Protein AF-A0AAP8GEW4-F1 (afdb_monomer_lite)

InterPro domains:
  IPR006367 Sirohaem synthase, N-terminal [TIGR01470] (3-98)
  IPR028161 Siroheme biosynthesis protein Met8-like [PTHR35330] (4-103)
  IPR028281 Siroheme synthase, central domain [PF14824] (64-90)
  IPR042518 Precorrin-2 dehydrogenase, C-terminal helical domain [G3DSA:1.10.8.610] (76-105)

Organism: NCBI:txid158836

Secondary structure (DSSP, 8-state):
--------S---GGGSTT-SEEEE--S-HHHHHHHHHT--TT-EEEESS-GGGSS----EEEEETTEEEEE--TTS-HHHHHHHHHHHHHHS-TTHHHHHHHHT-

pLDDT: mean 92.5, std 6.49, range [52.66, 97.88]

Structure (mmCIF, N/CA/C/O backbone):
data_AF-A0AAP8GEW4-F1
#
_entry.id   AF-A0AAP8GEW4-F1
#
loop_
_atom_site.group_PDB
_atom_site.id
_atom_site.type_symbol
_atom_site.label_atom_id
_atom_site.label_alt_id
_atom_site.label_comp_id
_atom_site.label_asym_id
_atom_site.label_entity_id
_atom_site.label_seq_id
_atom_site.pdbx_PDB_ins_code
_atom_site.Cartn_x
_atom_site.Cartn_y
_atom_site.Cartn_z
_atom_site.occupancy
_atom_site.B_iso_or_equiv
_atom_site.auth_seq_id
_atom_site.auth_comp_id
_atom_site.auth_asym_id
_atom_site.auth_atom_id
_atom_site.pdbx_PDB_model_num
ATOM 1 N N . ARG A 1 1 ? -11.406 -13.633 -11.421 1.00 52.66 1 ARG A N 1
ATOM 2 C CA . ARG A 1 1 ? -12.414 -12.542 -11.424 1.00 52.66 1 ARG A CA 1
ATOM 3 C C . ARG A 1 1 ? -12.343 -11.869 -10.065 1.00 52.66 1 ARG A C 1
ATOM 5 O O . ARG A 1 1 ? -12.505 -12.578 -9.083 1.00 52.66 1 ARG A O 1
ATOM 12 N N . GLN A 1 2 ? -12.051 -10.572 -9.996 1.00 75.19 2 GLN A N 1
ATOM 13 C CA . GLN A 1 2 ? -12.218 -9.821 -8.749 1.00 75.19 2 GLN A CA 1
ATOM 14 C C . GLN A 1 2 ? -13.706 -9.529 -8.561 1.00 75.19 2 GLN A C 1
ATOM 16 O O . GLN A 1 2 ? -14.361 -9.054 -9.486 1.00 75.19 2 GLN A O 1
ATOM 21 N N . VAL A 1 3 ? -14.235 -9.878 -7.393 1.00 87.38 3 VAL A N 1
ATOM 22 C CA . VAL A 1 3 ? -15.593 -9.526 -6.977 1.00 87.38 3 VAL A CA 1
ATOM 23 C C . VAL A 1 3 ? -15.463 -8.295 -6.094 1.00 87.38 3 VAL A C 1
ATOM 25 O O . VAL A 1 3 ? -14.741 -8.331 -5.103 1.00 87.38 3 VAL A O 1
ATOM 28 N N . VAL A 1 4 ? -16.128 -7.208 -6.475 1.00 93.88 4 VAL A N 1
ATOM 29 C CA . VAL A 1 4 ? -16.221 -5.992 -5.663 1.00 93.88 4 VAL A CA 1
ATOM 30 C C . VAL A 1 4 ? -17.647 -5.910 -5.140 1.00 93.88 4 VAL A C 1
ATOM 32 O O . VAL A 1 4 ? -18.592 -5.922 -5.927 1.00 93.88 4 VAL A O 1
ATOM 35 N N . ILE A 1 5 ? -17.797 -5.851 -3.818 1.00 94.50 5 ILE A N 1
ATOM 36 C CA . ILE A 1 5 ? -19.081 -5.617 -3.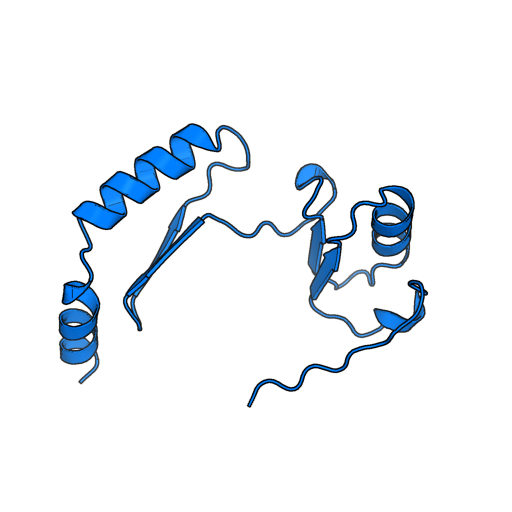155 1.00 94.50 5 ILE A CA 1
ATOM 37 C C . ILE A 1 5 ? -19.062 -4.173 -2.671 1.00 94.50 5 ILE A C 1
ATOM 39 O O . ILE A 1 5 ? -18.314 -3.831 -1.759 1.00 94.50 5 ILE A O 1
ATOM 43 N N . TRP A 1 6 ? -19.864 -3.325 -3.304 1.00 95.62 6 TRP A N 1
ATOM 44 C CA . TRP A 1 6 ? -20.025 -1.937 -2.895 1.00 95.62 6 TRP A CA 1
ATOM 45 C C . TRP A 1 6 ? -21.220 -1.798 -1.949 1.00 95.62 6 TRP A C 1
ATOM 47 O O . TRP A 1 6 ? -22.263 -2.414 -2.174 1.00 95.62 6 TRP A O 1
ATOM 57 N N . LYS A 1 7 ? -21.064 -0.989 -0.897 1.00 96.31 7 LYS A N 1
ATOM 58 C CA . LYS A 1 7 ? -22.134 -0.627 0.035 1.00 96.31 7 LYS A CA 1
ATOM 59 C C . LYS A 1 7 ? -22.262 0.898 0.065 1.00 96.31 7 LYS A C 1
ATOM 61 O O . LYS A 1 7 ? -21.328 1.579 0.473 1.00 96.31 7 LYS A O 1
ATOM 66 N N . GLU A 1 8 ? -23.407 1.425 -0.360 1.00 97.50 8 GLU A N 1
ATOM 67 C CA . GLU A 1 8 ? -23.717 2.859 -0.293 1.00 97.50 8 GLU A CA 1
ATOM 68 C C . GLU A 1 8 ? -24.240 3.224 1.100 1.00 97.50 8 GLU A C 1
ATOM 70 O O . GLU A 1 8 ? -25.444 3.250 1.351 1.00 97.50 8 GLU A O 1
ATOM 75 N N . LYS A 1 9 ? -23.324 3.411 2.045 1.00 97.44 9 LYS A N 1
ATOM 76 C CA . LYS A 1 9 ? -23.640 3.716 3.443 1.00 97.44 9 LYS A CA 1
ATOM 77 C C . LYS A 1 9 ? -22.451 4.372 4.129 1.00 97.44 9 LYS A C 1
ATOM 79 O O . LYS A 1 9 ? -21.329 4.326 3.627 1.00 97.44 9 LYS A O 1
ATOM 84 N N . GLU A 1 10 ? -22.705 4.929 5.305 1.00 97.50 10 GLU A N 1
ATOM 85 C CA . GLU A 1 10 ? -21.647 5.296 6.241 1.00 97.50 10 GLU A CA 1
ATOM 86 C C . GLU A 1 10 ? -20.988 4.049 6.844 1.00 97.50 10 GLU A C 1
ATOM 88 O O . GLU A 1 10 ? -21.587 2.972 6.894 1.00 97.50 10 GLU A O 1
ATOM 93 N N . PHE A 1 11 ? -19.745 4.208 7.299 1.00 97.88 11 PHE A N 1
ATOM 94 C CA . PHE A 1 11 ? -18.992 3.148 7.959 1.00 97.88 11 PHE A CA 1
ATOM 95 C C . PHE A 1 11 ? -19.646 2.740 9.282 1.00 97.88 11 PHE A C 1
ATOM 97 O O . PHE A 1 11 ? -19.957 3.589 10.119 1.00 97.88 11 PHE A O 1
ATOM 104 N N . GLU A 1 12 ? -19.750 1.435 9.515 1.00 97.50 12 GLU A N 1
ATOM 105 C CA . GLU A 1 12 ? -20.002 0.872 10.841 1.00 97.50 12 GLU A CA 1
ATOM 106 C C . GLU A 1 12 ? -18.968 -0.221 11.171 1.00 97.50 12 GLU A C 1
ATOM 108 O O . GLU A 1 12 ? -18.484 -0.905 10.268 1.00 97.50 12 GLU A O 1
ATOM 113 N N . PRO A 1 13 ? -18.659 -0.462 12.459 1.00 97.00 13 PRO A N 1
ATOM 114 C CA . PRO A 1 13 ? -17.668 -1.464 12.864 1.00 97.00 13 PRO A CA 1
ATOM 115 C C . PRO A 1 13 ? -17.908 -2.876 12.305 1.00 97.00 13 PRO A C 1
ATOM 117 O O . PRO A 1 13 ? -16.953 -3.589 12.001 1.00 97.00 13 PRO A O 1
ATOM 120 N N . SER A 1 14 ? -19.171 -3.277 12.114 1.00 96.75 14 SER A N 1
ATOM 121 C CA . SER A 1 14 ? -19.538 -4.570 11.519 1.00 96.75 14 SER A CA 1
ATOM 122 C C . SER A 1 14 ? -19.055 -4.751 10.078 1.00 96.75 14 SER A C 1
ATOM 124 O O . SER A 1 14 ? -18.975 -5.886 9.614 1.00 96.75 14 SER A O 1
ATOM 126 N N . ASP A 1 15 ? -18.702 -3.677 9.365 1.00 96.56 15 ASP A N 1
ATOM 127 C CA . ASP A 1 15 ? -18.212 -3.765 7.988 1.00 96.56 15 ASP A CA 1
ATOM 128 C C . ASP A 1 15 ? -16.808 -4.384 7.879 1.00 96.56 15 ASP A C 1
ATOM 130 O O . ASP A 1 15 ? -16.444 -4.832 6.790 1.00 96.56 15 ASP A O 1
ATOM 134 N N . ILE A 1 16 ? -16.031 -4.434 8.971 1.00 96.56 16 ILE A N 1
ATOM 135 C CA . ILE A 1 16 ? -14.616 -4.853 8.954 1.00 96.56 16 ILE A CA 1
ATOM 136 C C . ILE A 1 16 ? -14.270 -5.995 9.922 1.00 96.56 16 ILE A C 1
ATOM 138 O O . ILE A 1 16 ? -13.095 -6.310 10.074 1.00 96.56 16 ILE A O 1
ATOM 142 N N . VAL A 1 17 ? -15.260 -6.633 10.554 1.00 95.56 17 VAL A N 1
ATOM 143 C CA . VAL A 1 17 ? -15.044 -7.656 11.606 1.00 95.56 17 VAL A CA 1
ATOM 144 C C . VAL A 1 17 ? -14.133 -8.802 11.152 1.00 95.56 17 VAL A C 1
ATOM 146 O O . VAL A 1 17 ? -13.252 -9.212 11.904 1.00 95.56 17 VAL A O 1
ATOM 149 N N . ASP A 1 18 ? -14.305 -9.269 9.915 1.00 94.62 18 ASP A N 1
ATOM 150 C CA . ASP A 1 18 ? -13.530 -10.376 9.333 1.00 94.62 18 ASP A CA 1
ATOM 151 C C . ASP A 1 18 ? -12.466 -9.890 8.327 1.00 94.62 18 ASP A C 1
ATOM 153 O O . ASP A 1 18 ? -11.981 -10.652 7.484 1.00 94.62 18 ASP A O 1
ATOM 157 N N . ALA A 1 19 ? -12.138 -8.594 8.340 1.00 96.06 19 ALA A N 1
ATOM 158 C CA . ALA A 1 19 ? -11.224 -8.013 7.367 1.00 96.06 19 ALA A CA 1
ATOM 159 C C . ALA A 1 19 ? -9.763 -8.340 7.702 1.00 96.06 19 ALA A C 1
ATOM 161 O O . ALA A 1 19 ? -9.240 -7.960 8.743 1.00 96.06 19 ALA A O 1
ATOM 162 N N . TYR A 1 20 ? -9.064 -8.964 6.752 1.00 96.62 20 TYR A N 1
ATOM 163 C CA . TYR A 1 20 ? -7.615 -9.167 6.845 1.00 96.62 20 TYR A CA 1
ATOM 164 C C . TYR A 1 20 ? -6.814 -7.872 6.612 1.00 96.62 20 TYR A C 1
ATOM 166 O O . TYR A 1 20 ? -5.773 -7.658 7.229 1.00 96.62 20 TYR A O 1
ATOM 174 N N . LEU A 1 21 ? -7.293 -7.010 5.710 1.00 96.94 21 LEU A N 1
ATOM 175 C CA . LEU A 1 21 ? -6.691 -5.722 5.370 1.00 96.94 21 LEU A CA 1
ATOM 176 C C . LEU A 1 21 ? -7.793 -4.673 5.247 1.00 96.94 21 LEU A C 1
ATOM 178 O O . LEU A 1 21 ? -8.739 -4.847 4.480 1.00 96.94 21 LEU A O 1
ATOM 182 N N . VAL A 1 22 ? -7.626 -3.567 5.961 1.00 97.50 22 VAL A N 1
ATOM 183 C CA . VAL A 1 22 ? -8.513 -2.408 5.935 1.00 97.50 22 VAL A CA 1
ATOM 184 C C . VAL A 1 22 ? -7.742 -1.208 5.390 1.00 97.50 22 VAL A C 1
ATOM 186 O O . VAL A 1 22 ? -6.646 -0.892 5.854 1.00 97.50 22 VAL A O 1
ATOM 189 N N . ILE A 1 23 ? -8.318 -0.533 4.393 1.00 97.25 23 ILE A N 1
A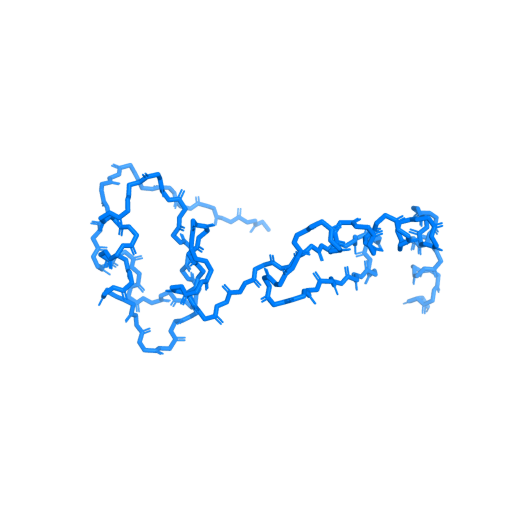TOM 190 C CA . ILE A 1 23 ? -7.756 0.681 3.793 1.00 97.25 23 ILE A CA 1
ATOM 191 C C . ILE A 1 23 ? -8.726 1.833 4.059 1.00 97.25 23 ILE A C 1
ATOM 193 O O . ILE A 1 23 ? -9.817 1.877 3.493 1.00 97.25 23 ILE A O 1
ATOM 197 N N . ALA A 1 24 ? -8.325 2.770 4.914 1.00 96.94 24 ALA A N 1
ATOM 198 C CA . ALA A 1 24 ? -9.059 4.001 5.175 1.00 96.94 24 ALA A CA 1
ATOM 199 C C . ALA A 1 24 ? -8.601 5.088 4.191 1.00 96.94 24 ALA A C 1
ATOM 201 O O . ALA A 1 24 ? -7.485 5.602 4.286 1.00 96.94 24 ALA A O 1
ATOM 202 N N . ALA A 1 25 ? -9.464 5.409 3.224 1.00 95.75 25 ALA A N 1
ATOM 203 C CA . ALA A 1 25 ? -9.173 6.332 2.124 1.00 95.75 25 ALA A CA 1
ATOM 204 C C . ALA A 1 25 ? -10.246 7.424 1.953 1.00 95.75 25 ALA A C 1
ATOM 206 O O . ALA A 1 25 ? -10.497 7.877 0.838 1.00 95.75 25 ALA A O 1
ATOM 207 N N . THR A 1 26 ? -10.918 7.830 3.037 1.00 95.31 26 THR A N 1
ATOM 208 C CA . THR A 1 26 ? -11.859 8.962 3.007 1.00 95.31 26 THR A CA 1
ATOM 209 C C . THR A 1 26 ? -11.163 10.283 3.339 1.00 95.31 26 THR A C 1
ATOM 211 O O . THR A 1 26 ? -10.161 10.320 4.058 1.00 95.31 26 THR A O 1
ATOM 214 N N . ASN A 1 27 ? -11.725 11.376 2.818 1.00 94.75 27 ASN A N 1
ATOM 215 C CA . ASN A 1 27 ? -11.325 12.749 3.123 1.00 94.75 27 ASN A CA 1
ATOM 216 C C . ASN A 1 27 ? -11.817 13.228 4.501 1.00 94.75 27 ASN A C 1
ATOM 218 O O . ASN A 1 27 ? -11.515 14.354 4.887 1.00 94.75 27 ASN A O 1
ATOM 222 N N . GLU A 1 28 ? -12.579 12.412 5.236 1.00 95.69 28 GLU A N 1
ATOM 223 C CA . GLU A 1 28 ? -13.106 12.736 6.563 1.00 95.69 28 GLU A CA 1
ATOM 224 C C . GLU A 1 28 ? -12.263 12.081 7.672 1.00 95.69 28 GLU A C 1
ATOM 226 O O . GLU A 1 28 ? -12.416 10.884 7.939 1.00 95.69 28 GLU A O 1
ATOM 231 N N . PRO A 1 29 ? -11.408 12.838 8.394 1.00 93.25 29 PRO A N 1
ATOM 232 C CA . PRO A 1 29 ? -10.496 12.258 9.385 1.00 93.25 29 PRO A CA 1
ATOM 233 C C . PRO A 1 29 ? -11.209 11.515 10.519 1.00 93.25 29 PRO A C 1
ATOM 235 O O . PRO A 1 29 ? -10.689 10.533 11.039 1.00 93.25 29 PRO A O 1
ATOM 238 N N . ARG A 1 30 ? -12.422 11.955 10.880 1.00 95.00 30 ARG A N 1
ATOM 239 C CA . ARG A 1 30 ? -13.238 11.313 11.921 1.00 95.00 30 ARG A CA 1
ATOM 240 C C . ARG A 1 30 ? -13.648 9.892 11.540 1.00 95.00 30 ARG A C 1
ATOM 242 O O . ARG A 1 30 ? -13.670 9.026 12.406 1.00 95.00 30 ARG A O 1
ATOM 249 N N . VAL A 1 31 ? -13.933 9.648 10.260 1.00 96.44 31 VAL A N 1
ATOM 250 C CA . VAL A 1 31 ? -14.280 8.311 9.766 1.00 96.44 31 VAL A CA 1
ATOM 251 C C . VAL A 1 31 ? -13.041 7.418 9.766 1.00 96.44 31 VAL A C 1
ATOM 253 O O . VAL A 1 31 ? -13.110 6.297 10.254 1.00 96.44 31 VAL A O 1
ATOM 256 N N . ASN A 1 32 ? -11.889 7.924 9.312 1.00 96.00 32 ASN A N 1
ATOM 257 C CA . ASN A 1 32 ? -10.629 7.168 9.349 1.00 96.00 32 ASN A CA 1
ATOM 258 C C . ASN A 1 32 ? -10.245 6.754 10.784 1.00 96.00 32 ASN A C 1
ATOM 260 O O . ASN A 1 32 ? -9.779 5.636 11.000 1.00 96.00 32 ASN A O 1
ATOM 264 N N . GLU A 1 33 ? -10.476 7.627 11.767 1.00 94.69 33 GLU A N 1
ATOM 265 C CA . GLU A 1 33 ? -10.249 7.324 13.183 1.00 94.69 33 GLU A CA 1
ATOM 266 C C . GLU A 1 33 ? -11.247 6.285 13.720 1.00 94.69 33 GLU A C 1
ATOM 268 O O . GLU A 1 33 ? -10.846 5.344 14.401 1.00 94.69 33 GLU A O 1
ATOM 273 N N . ALA A 1 34 ? -12.532 6.390 13.364 1.00 96.44 34 ALA A N 1
ATOM 274 C CA . ALA A 1 34 ? -13.535 5.386 13.727 1.00 96.44 34 ALA A CA 1
ATOM 275 C C . ALA A 1 34 ? -13.202 4.000 13.148 1.00 96.44 34 ALA A C 1
ATOM 277 O O . ALA A 1 34 ? -13.337 2.993 13.842 1.00 96.44 34 ALA A O 1
ATOM 278 N N . VAL A 1 35 ? -12.709 3.946 11.905 1.00 97.19 35 VAL A N 1
ATOM 279 C CA . VAL A 1 35 ? -12.213 2.710 11.282 1.00 97.19 35 VAL A CA 1
ATOM 280 C C . VAL A 1 35 ? -11.064 2.129 12.098 1.00 97.19 35 VAL A C 1
ATOM 282 O O . VAL A 1 35 ? -11.099 0.946 12.425 1.00 97.19 35 VAL A O 1
ATOM 285 N N . LYS A 1 36 ? -10.084 2.956 12.482 1.00 95.62 36 LYS A N 1
ATOM 286 C CA . LYS A 1 36 ? -8.942 2.519 13.293 1.00 95.62 36 LYS A CA 1
ATOM 287 C C . LYS A 1 36 ? -9.379 1.938 14.641 1.00 95.62 36 LYS A C 1
ATOM 289 O O . LYS A 1 36 ? -8.862 0.909 15.060 1.00 95.62 36 LYS A O 1
ATOM 294 N N . GLN A 1 37 ? -10.331 2.581 15.312 1.00 95.88 37 GLN A N 1
ATOM 295 C CA . GLN A 1 37 ? -10.844 2.133 16.612 1.00 95.88 37 GLN A CA 1
ATOM 296 C C . GLN A 1 37 ? -11.616 0.811 16.532 1.00 95.88 37 GLN A C 1
ATOM 298 O O . GLN A 1 37 ? -11.653 0.066 17.506 1.00 95.88 37 GLN A O 1
ATOM 303 N N . ALA A 1 38 ? -12.222 0.522 15.382 1.00 97.25 38 ALA A N 1
ATOM 304 C CA . ALA A 1 38 ? -12.981 -0.696 15.131 1.00 97.25 38 ALA A CA 1
ATOM 305 C C . ALA A 1 38 ? -12.136 -1.847 14.553 1.00 97.25 38 ALA A C 1
ATOM 307 O O . ALA A 1 38 ? -12.689 -2.909 14.263 1.00 97.25 38 ALA A O 1
ATOM 308 N N . LEU A 1 39 ? -10.827 -1.651 14.352 1.00 97.00 39 LEU A N 1
ATOM 309 C CA . LEU A 1 39 ? -9.962 -2.664 13.752 1.00 97.00 39 LEU A CA 1
ATOM 310 C C . LEU A 1 39 ? -9.942 -3.955 14.581 1.00 97.00 39 LEU A C 1
ATOM 312 O O . LEU A 1 39 ? -9.675 -3.910 15.785 1.00 97.00 39 LEU A O 1
ATOM 316 N N . PRO A 1 40 ? -10.121 -5.120 13.939 1.00 95.00 40 PRO A N 1
ATOM 317 C CA . PRO A 1 40 ? -9.756 -6.390 14.547 1.00 95.00 40 PRO A CA 1
ATOM 318 C C . PRO A 1 40 ? -8.257 -6.421 14.884 1.00 95.00 40 PRO A C 1
ATOM 320 O O . PRO A 1 40 ? -7.441 -5.936 14.104 1.00 95.00 40 PRO A O 1
ATOM 323 N N . GLU A 1 41 ? -7.865 -7.062 15.993 1.00 91.94 41 GLU A N 1
ATOM 324 C CA . GLU A 1 41 ? -6.447 -7.149 16.410 1.00 91.94 41 GLU A CA 1
ATOM 325 C C . GLU A 1 41 ? -5.518 -7.748 15.340 1.00 91.94 41 GLU A C 1
ATOM 327 O O . GLU A 1 41 ? -4.333 -7.432 15.288 1.00 91.94 41 GLU A O 1
ATOM 332 N N . HIS A 1 42 ? -6.050 -8.625 14.487 1.00 91.44 42 HIS A N 1
ATOM 333 C CA . HIS A 1 42 ? -5.297 -9.314 13.442 1.00 91.44 42 HIS A CA 1
ATOM 334 C C . HIS A 1 42 ? -5.268 -8.557 12.106 1.00 91.44 42 HIS A C 1
ATOM 336 O O . HIS A 1 42 ? -4.585 -8.995 11.177 1.00 91.44 42 HIS A O 1
ATOM 342 N N . ALA A 1 43 ? -6.032 -7.471 11.978 1.00 96.38 43 ALA A N 1
ATOM 343 C CA . ALA A 1 43 ? -6.185 -6.767 10.719 1.00 96.38 43 ALA A CA 1
ATOM 344 C C . ALA A 1 43 ? -4.967 -5.885 10.423 1.00 96.38 43 ALA A C 1
ATOM 346 O O . ALA A 1 43 ? -4.458 -5.138 11.264 1.00 96.38 43 ALA A O 1
ATOM 347 N N . LEU A 1 44 ? -4.526 -5.933 9.172 1.00 97.38 44 LEU A N 1
ATOM 348 C CA . LEU A 1 44 ? -3.627 -4.939 8.617 1.00 97.38 44 LEU A CA 1
ATOM 349 C C . LEU A 1 44 ? -4.410 -3.657 8.330 1.00 97.38 44 LEU A C 1
ATOM 351 O O . LEU A 1 44 ? -5.541 -3.700 7.847 1.00 97.38 44 LEU A O 1
ATOM 355 N N . PHE A 1 45 ? -3.795 -2.511 8.586 1.00 97.06 45 PHE A N 1
ATOM 356 C CA . PHE A 1 45 ? -4.413 -1.208 8.429 1.00 97.06 45 PHE A CA 1
ATOM 357 C C . PHE A 1 45 ? -3.509 -0.247 7.673 1.00 97.06 45 PHE A C 1
ATOM 359 O O . PHE A 1 45 ? -2.395 0.069 8.103 1.00 97.06 45 PHE A O 1
ATOM 366 N N . ASN A 1 46 ? -4.033 0.261 6.563 1.00 96.69 46 ASN A N 1
ATOM 367 C CA . ASN A 1 46 ? -3.458 1.374 5.832 1.00 96.69 46 ASN A CA 1
ATOM 368 C C . ASN A 1 46 ? -4.377 2.592 5.965 1.00 96.69 46 ASN A C 1
ATOM 370 O O . ASN A 1 46 ? -5.530 2.562 5.536 1.00 96.69 46 ASN A O 1
ATOM 374 N N . ASN A 1 47 ? -3.850 3.675 6.528 1.00 95.12 47 ASN A N 1
ATOM 375 C CA . ASN A 1 47 ? -4.488 4.982 6.473 1.00 95.12 47 ASN A CA 1
ATOM 376 C C . ASN A 1 47 ? -3.794 5.806 5.385 1.00 95.12 47 ASN A C 1
ATOM 378 O O . ASN A 1 47 ? -2.623 6.162 5.513 1.00 95.12 47 ASN A O 1
ATOM 382 N N . V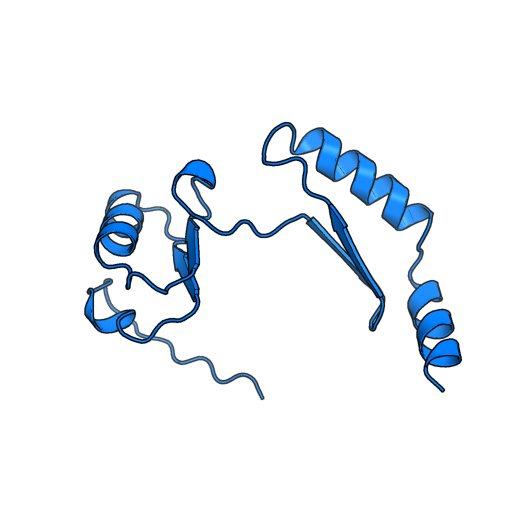AL A 1 48 ? -4.517 6.085 4.299 1.00 91.38 48 VAL A N 1
ATOM 383 C CA . VAL A 1 48 ? -3.960 6.742 3.106 1.00 91.38 48 VAL A CA 1
ATOM 384 C C . VAL A 1 48 ? -3.560 8.192 3.392 1.00 91.38 48 VAL A C 1
AT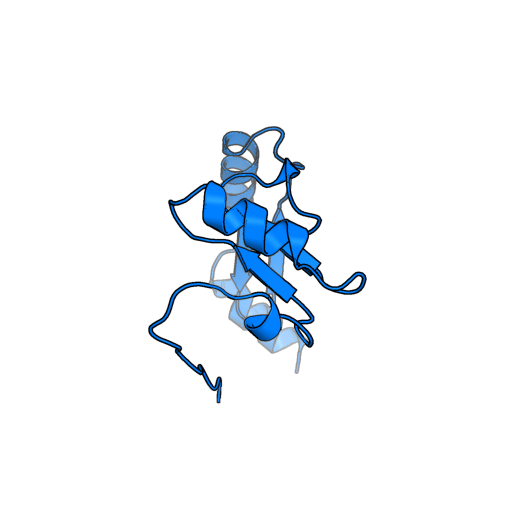OM 386 O O . VAL A 1 48 ? -2.595 8.688 2.814 1.00 91.38 48 VAL A O 1
ATOM 389 N N . GLY A 1 49 ? -4.289 8.873 4.282 1.00 86.31 49 GLY A N 1
ATOM 390 C CA . GLY A 1 49 ? -4.026 10.269 4.640 1.00 86.31 49 GLY A CA 1
ATOM 391 C C . GLY A 1 49 ? -2.922 10.447 5.683 1.00 86.31 49 GLY A C 1
ATOM 392 O O . GLY A 1 49 ? -2.326 11.519 5.755 1.00 86.31 49 GLY A O 1
ATOM 393 N N . ASP A 1 50 ? -2.645 9.413 6.479 1.00 87.81 50 ASP A N 1
ATOM 394 C CA . ASP A 1 50 ? -1.639 9.435 7.540 1.00 87.81 50 ASP A CA 1
ATOM 395 C C . ASP A 1 50 ? -1.048 8.038 7.762 1.00 87.81 50 ASP A C 1
ATOM 397 O O . ASP A 1 50 ? -1.571 7.227 8.528 1.00 87.81 50 ASP A O 1
ATOM 401 N N . ALA A 1 51 ? 0.079 7.769 7.103 1.00 86.00 51 ALA A N 1
ATOM 402 C CA . ALA A 1 51 ? 0.766 6.484 7.190 1.00 86.00 51 ALA A CA 1
ATOM 403 C C . ALA A 1 51 ? 1.234 6.137 8.616 1.00 86.00 51 ALA A C 1
ATOM 405 O O . ALA A 1 51 ? 1.322 4.956 8.945 1.00 86.00 51 ALA A O 1
ATOM 406 N N . SER A 1 52 ? 1.492 7.134 9.474 1.00 86.88 52 SER A N 1
ATOM 407 C CA . SER A 1 52 ? 1.902 6.901 10.868 1.00 86.88 52 SER A CA 1
ATOM 408 C C . SER A 1 52 ? 0.771 6.337 11.731 1.00 86.88 52 SER A C 1
ATOM 410 O O . SER A 1 52 ? 1.007 5.756 12.789 1.00 86.88 52 SER A O 1
ATOM 412 N N . ASN A 1 53 ? -0.466 6.477 11.253 1.00 89.00 53 ASN A N 1
ATOM 413 C CA . ASN A 1 53 ? -1.670 6.019 11.923 1.00 89.00 53 ASN A CA 1
ATOM 414 C C . ASN A 1 53 ? -2.076 4.584 11.514 1.00 89.00 53 ASN A C 1
ATOM 416 O O . ASN A 1 53 ? -3.119 4.098 11.954 1.00 89.00 53 ASN A O 1
ATOM 420 N N . GLY A 1 54 ? -1.268 3.907 10.686 1.00 90.75 54 GLY A N 1
ATOM 421 C CA . GLY A 1 54 ? -1.448 2.521 10.241 1.00 90.75 54 GLY A CA 1
ATOM 422 C C . GLY A 1 54 ? -0.237 1.627 10.527 1.00 90.75 54 GLY A C 1
ATOM 423 O O . GLY A 1 54 ? 0.779 2.076 11.046 1.00 90.75 54 GLY A O 1
ATOM 424 N N . ASN A 1 55 ? -0.351 0.340 10.189 1.00 91.44 55 ASN A N 1
ATOM 425 C CA . ASN A 1 55 ? 0.738 -0.646 10.292 1.00 91.44 55 ASN A CA 1
ATOM 426 C C . ASN A 1 55 ? 1.152 -1.225 8.924 1.00 91.44 55 ASN A C 1
ATOM 428 O O . ASN A 1 55 ? 2.076 -2.033 8.849 1.00 91.44 55 ASN A O 1
ATOM 432 N N . VAL A 1 56 ? 0.492 -0.798 7.843 1.00 93.00 56 VAL A N 1
ATOM 433 C CA . VAL A 1 56 ? 0.837 -1.132 6.459 1.00 93.00 56 VAL A CA 1
ATOM 434 C C . VAL A 1 56 ? 0.939 0.132 5.627 1.00 93.00 56 VAL A C 1
ATOM 436 O O . VAL A 1 56 ? 0.085 1.016 5.690 1.00 93.00 56 VAL A O 1
ATOM 439 N N . VAL A 1 57 ? 1.966 0.177 4.784 1.00 89.38 57 VAL A N 1
ATOM 440 C CA . VAL A 1 57 ? 2.192 1.232 3.795 1.00 89.38 57 VAL A CA 1
ATOM 441 C C . VAL A 1 57 ? 2.302 0.586 2.421 1.00 89.38 57 VAL A C 1
ATOM 443 O O . VAL A 1 57 ? 2.961 -0.441 2.271 1.00 89.38 57 VAL A O 1
ATOM 446 N N . PHE A 1 58 ? 1.681 1.195 1.411 1.00 88.62 58 PHE A N 1
ATOM 447 C CA . PHE A 1 58 ? 1.865 0.788 0.020 1.00 88.62 58 PHE A CA 1
ATOM 448 C C . PHE A 1 58 ? 3.025 1.581 -0.599 1.00 88.62 58 PHE A C 1
ATOM 450 O O . PHE A 1 58 ? 2.898 2.794 -0.785 1.00 88.62 58 PHE A O 1
ATOM 457 N N . PRO A 1 59 ? 4.176 0.940 -0.876 1.00 87.75 59 PRO A N 1
ATOM 458 C CA . PRO A 1 59 ? 5.332 1.620 -1.444 1.00 87.75 59 PRO A CA 1
ATOM 459 C C . PRO A 1 59 ? 5.123 1.948 -2.926 1.00 87.75 59 PRO A C 1
ATOM 461 O O . PRO A 1 59 ? 4.226 1.422 -3.586 1.00 87.75 59 PRO A O 1
ATOM 464 N N . SER A 1 60 ? 6.013 2.775 -3.477 1.00 88.62 60 SER A N 1
ATOM 465 C CA . SER A 1 60 ? 6.108 2.909 -4.934 1.00 88.62 60 SER A CA 1
ATOM 466 C C . SER A 1 60 ? 6.614 1.599 -5.532 1.00 88.62 60 SER A C 1
ATOM 468 O O . SER A 1 60 ? 7.550 1.007 -4.993 1.00 88.62 60 SER A O 1
ATOM 470 N N . ALA A 1 61 ? 6.010 1.151 -6.633 1.00 93.12 61 ALA A N 1
ATOM 471 C CA . ALA A 1 61 ? 6.366 -0.105 -7.281 1.00 93.12 61 ALA A CA 1
ATOM 472 C C . ALA A 1 61 ? 6.498 0.042 -8.801 1.00 93.12 61 ALA A C 1
ATOM 474 O O . ALA A 1 61 ? 5.720 0.742 -9.448 1.00 93.12 61 ALA A O 1
ATOM 475 N N . LEU A 1 62 ? 7.495 -0.642 -9.358 1.00 93.62 62 LEU A N 1
ATOM 476 C CA . LEU A 1 62 ? 7.723 -0.828 -10.784 1.00 93.62 62 LEU A CA 1
ATOM 477 C C . LEU A 1 62 ? 7.299 -2.248 -11.133 1.00 93.62 62 LEU A C 1
ATOM 479 O O . LEU A 1 62 ? 7.783 -3.204 -10.527 1.00 93.62 62 LEU A O 1
ATOM 483 N N . HIS A 1 63 ? 6.423 -2.371 -12.126 1.00 94.19 63 HIS A N 1
ATOM 484 C CA . HIS A 1 63 ? 5.922 -3.655 -12.607 1.00 94.19 63 HIS A CA 1
ATOM 485 C C . HIS A 1 63 ? 6.351 -3.902 -14.057 1.00 94.19 63 HIS A C 1
ATOM 487 O O . HIS A 1 63 ? 6.227 -3.023 -14.916 1.00 94.19 63 HIS A O 1
ATOM 493 N N . ARG A 1 64 ? 6.865 -5.106 -14.315 1.00 93.44 64 ARG A N 1
ATOM 494 C CA . ARG A 1 64 ? 7.232 -5.665 -15.626 1.00 93.44 64 ARG A CA 1
ATOM 495 C C . ARG A 1 64 ? 6.737 -7.108 -15.665 1.00 93.44 64 ARG A C 1
ATOM 497 O O . ARG A 1 64 ? 7.509 -8.044 -15.464 1.00 93.44 64 ARG A O 1
ATOM 504 N N . ASP A 1 65 ? 5.419 -7.254 -15.777 1.00 89.50 65 ASP A N 1
ATOM 505 C CA . ASP A 1 65 ? 4.688 -8.512 -15.606 1.00 89.50 65 ASP A CA 1
ATOM 506 C C . ASP A 1 65 ? 5.110 -9.271 -14.335 1.00 89.50 65 ASP A C 1
ATOM 508 O O . ASP A 1 65 ? 4.702 -8.913 -13.229 1.00 89.50 65 ASP A O 1
ATOM 512 N N . LYS A 1 66 ? 5.951 -10.299 -14.472 1.00 91.19 66 LYS A N 1
ATOM 513 C CA . LYS A 1 66 ? 6.435 -11.139 -13.365 1.00 91.19 66 LYS A CA 1
ATOM 514 C C . LYS A 1 66 ? 7.502 -10.466 -12.492 1.00 91.19 66 LYS A C 1
ATOM 516 O O . LYS A 1 66 ? 7.734 -10.923 -11.375 1.00 91.19 66 LYS A O 1
ATOM 521 N N . LEU A 1 67 ? 8.157 -9.404 -12.963 1.00 93.06 67 LEU A N 1
ATOM 522 C CA . LEU A 1 67 ? 9.114 -8.629 -12.172 1.00 93.06 67 LEU A CA 1
ATOM 523 C C . LEU A 1 67 ? 8.399 -7.475 -11.464 1.00 93.06 67 LEU A C 1
ATOM 525 O O . LEU A 1 67 ? 7.763 -6.631 -12.094 1.00 93.06 67 LEU A O 1
ATOM 529 N N . THR A 1 68 ? 8.553 -7.425 -10.144 1.00 95.12 68 THR A N 1
ATOM 530 C CA . THR A 1 68 ? 8.102 -6.313 -9.305 1.00 95.12 68 THR A CA 1
ATOM 531 C C . THR A 1 68 ? 9.265 -5.805 -8.466 1.00 95.12 68 THR A C 1
ATOM 533 O O . THR A 1 68 ? 9.925 -6.590 -7.789 1.00 95.12 68 THR A O 1
ATOM 536 N N . ILE A 1 69 ? 9.501 -4.494 -8.495 1.00 95.44 69 ILE A N 1
ATOM 537 C CA . ILE A 1 69 ? 10.489 -3.814 -7.650 1.00 95.44 69 ILE A CA 1
ATOM 538 C C . ILE A 1 69 ? 9.757 -2.746 -6.846 1.00 95.44 69 ILE A C 1
ATOM 540 O O . ILE A 1 69 ? 9.122 -1.878 -7.436 1.00 95.44 69 ILE A O 1
ATOM 544 N N . SER A 1 70 ? 9.846 -2.791 -5.517 1.00 94.62 70 SER A N 1
ATOM 545 C CA . SER A 1 70 ? 9.243 -1.790 -4.630 1.00 94.62 70 SER A CA 1
ATOM 546 C C . SER A 1 70 ? 10.302 -0.963 -3.908 1.00 94.62 70 SER A C 1
ATOM 548 O O . SER A 1 70 ? 11.263 -1.525 -3.384 1.00 94.62 70 SER A O 1
ATOM 550 N N . VAL A 1 71 ? 10.089 0.350 -3.809 1.00 93.12 71 VAL A N 1
ATOM 551 C CA . VAL A 1 71 ? 10.959 1.281 -3.077 1.00 93.12 71 VAL A CA 1
ATOM 552 C C . VAL A 1 71 ? 10.168 1.954 -1.960 1.00 93.12 71 VAL A C 1
ATOM 554 O O . VAL A 1 71 ? 9.117 2.553 -2.194 1.00 93.12 71 VAL A O 1
ATOM 557 N N . SER A 1 72 ? 10.706 1.881 -0.743 1.00 89.31 72 SER A N 1
ATOM 558 C CA . SER A 1 72 ? 10.208 2.596 0.431 1.00 89.31 72 SER A CA 1
ATOM 559 C C . SER A 1 72 ? 11.367 3.282 1.143 1.00 89.31 72 SER A C 1
ATOM 561 O O . SER A 1 72 ? 12.428 2.686 1.320 1.00 89.31 72 SER A O 1
ATOM 563 N N . THR A 1 73 ? 11.152 4.522 1.574 1.00 88.25 73 THR A N 1
ATOM 564 C CA . THR A 1 73 ? 12.057 5.244 2.482 1.00 88.25 73 THR A CA 1
ATOM 565 C C . THR A 1 73 ? 11.418 5.453 3.854 1.00 88.25 73 THR A C 1
ATOM 567 O O . THR A 1 73 ? 11.741 6.434 4.513 1.00 88.25 73 THR A O 1
ATOM 570 N N . ASP A 1 74 ? 10.436 4.628 4.227 1.00 83.06 74 ASP A N 1
ATOM 571 C CA . ASP A 1 74 ? 9.678 4.756 5.483 1.00 83.06 74 ASP A CA 1
ATOM 572 C C . ASP A 1 74 ? 9.130 6.180 5.717 1.00 83.06 74 ASP A C 1
ATOM 574 O O . ASP A 1 74 ? 9.294 6.801 6.760 1.00 83.06 74 ASP A O 1
ATOM 578 N N . GLY A 1 75 ? 8.585 6.781 4.654 1.00 77.25 75 GLY A N 1
ATOM 579 C CA . GLY A 1 75 ? 8.059 8.150 4.694 1.00 77.25 75 GLY A CA 1
ATOM 580 C C . GLY A 1 75 ? 9.106 9.272 4.767 1.00 77.25 75 GLY A C 1
ATOM 581 O O . GLY A 1 75 ? 8.732 10.433 4.627 1.00 77.25 75 GLY A O 1
ATOM 582 N N . ALA A 1 76 ? 10.405 8.970 4.891 1.00 84.69 76 ALA A N 1
ATOM 583 C CA . ALA A 1 76 ? 11.448 9.986 5.066 1.00 84.69 76 ALA A CA 1
ATOM 584 C C . ALA A 1 76 ? 11.527 11.005 3.914 1.00 84.69 76 ALA A C 1
ATOM 586 O O . ALA A 1 76 ? 11.777 12.187 4.145 1.00 84.69 76 ALA A O 1
ATOM 587 N N . SER A 1 77 ? 11.341 10.572 2.660 1.00 87.19 77 SER A N 1
ATOM 588 C CA . SER A 1 77 ? 11.333 11.482 1.513 1.00 87.19 77 SER A CA 1
ATOM 589 C C . SER A 1 77 ? 10.596 10.891 0.303 1.00 87.19 77 SER A C 1
ATOM 591 O O . SER A 1 77 ? 11.162 10.088 -0.452 1.00 87.19 77 SER A O 1
ATOM 593 N N . PRO A 1 78 ? 9.359 11.351 0.028 1.00 85.69 78 PRO A N 1
ATOM 594 C CA . PRO A 1 78 ? 8.638 10.997 -1.197 1.00 85.69 78 PRO A CA 1
ATOM 595 C C . PRO A 1 78 ? 9.405 11.386 -2.467 1.00 85.69 78 PRO A C 1
ATOM 597 O O . PRO A 1 78 ? 9.378 10.675 -3.470 1.00 85.69 78 PRO A O 1
ATOM 600 N N . LYS A 1 79 ? 10.147 12.501 -2.421 1.00 92.00 79 LYS A N 1
ATOM 601 C CA . LYS A 1 79 ? 10.965 12.972 -3.545 1.00 92.00 79 LYS A CA 1
ATOM 602 C C . LYS A 1 79 ? 12.129 12.024 -3.839 1.00 92.00 79 LYS A C 1
ATOM 604 O O . LYS A 1 79 ? 12.381 11.738 -5.006 1.00 92.00 79 LYS A O 1
ATOM 609 N N . LEU A 1 80 ? 12.814 11.532 -2.803 1.00 93.44 80 LEU A N 1
ATOM 610 C CA . LEU A 1 80 ? 13.896 10.559 -2.966 1.00 93.44 80 LEU A CA 1
ATOM 611 C C . LEU A 1 80 ? 13.357 9.240 -3.515 1.00 93.44 80 LEU A C 1
ATOM 613 O O . LEU A 1 80 ? 13.894 8.737 -4.496 1.00 93.44 80 LEU A O 1
ATOM 617 N N . THR A 1 81 ? 12.255 8.742 -2.944 1.00 93.44 81 THR A N 1
ATOM 618 C CA . THR A 1 81 ? 11.558 7.550 -3.451 1.00 93.44 81 THR A CA 1
ATOM 619 C C . THR A 1 81 ? 11.268 7.695 -4.948 1.00 93.44 81 THR A C 1
ATOM 621 O O . THR A 1 81 ? 11.623 6.819 -5.730 1.00 93.44 81 THR A O 1
ATOM 624 N N . LYS A 1 82 ? 10.724 8.842 -5.379 1.00 92.06 82 LYS A N 1
ATOM 625 C CA . LYS A 1 82 ? 10.444 9.118 -6.796 1.00 92.06 82 LYS A CA 1
ATOM 626 C C . LYS A 1 82 ? 11.702 9.164 -7.676 1.00 92.06 82 LYS A C 1
ATOM 628 O O . LYS A 1 82 ? 11.651 8.692 -8.806 1.00 92.06 82 LYS A O 1
ATOM 633 N N . SER A 1 83 ? 12.811 9.719 -7.181 1.00 95.50 83 SER A N 1
ATOM 634 C CA . SER A 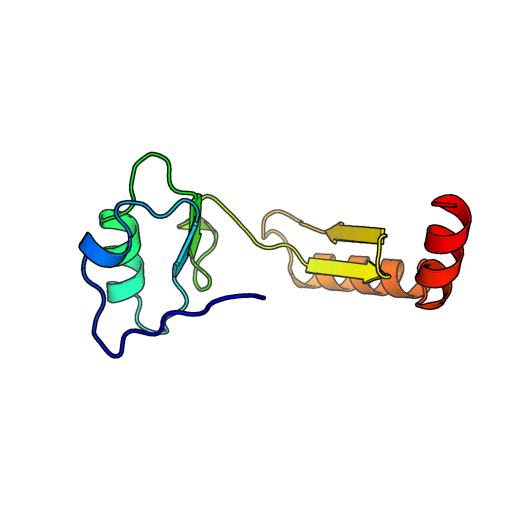1 83 ? 14.087 9.749 -7.919 1.00 95.50 83 SER A CA 1
ATOM 635 C C . SER A 1 83 ? 14.627 8.341 -8.156 1.00 95.50 83 SER A C 1
ATOM 637 O O . SER A 1 83 ? 14.919 7.984 -9.292 1.00 95.50 83 SER A O 1
ATOM 639 N N . ILE A 1 84 ? 14.671 7.519 -7.102 1.00 95.94 84 ILE A N 1
ATOM 640 C CA . ILE A 1 84 ? 15.128 6.125 -7.182 1.00 95.94 84 ILE A CA 1
ATOM 641 C C . ILE A 1 84 ? 14.238 5.337 -8.150 1.00 95.94 84 ILE A C 1
ATOM 643 O O . ILE A 1 84 ? 14.737 4.596 -8.989 1.00 95.94 84 ILE A O 1
ATOM 647 N N . MET A 1 85 ? 12.918 5.530 -8.082 1.00 95.50 85 MET A N 1
ATOM 648 C CA . MET A 1 85 ? 11.983 4.894 -9.012 1.00 95.50 85 MET A CA 1
ATOM 649 C C . MET A 1 85 ? 12.265 5.260 -10.475 1.00 95.50 85 MET A C 1
ATOM 651 O O . MET A 1 85 ? 12.265 4.372 -11.320 1.00 95.50 85 MET A O 1
ATOM 655 N N . ALA A 1 86 ? 12.561 6.528 -10.777 1.00 95.56 86 ALA A N 1
ATOM 656 C CA . ALA A 1 86 ? 12.890 6.958 -12.137 1.00 95.56 86 ALA A CA 1
ATOM 657 C C . ALA A 1 86 ? 14.204 6.337 -12.650 1.00 95.56 86 ALA A C 1
ATOM 659 O O . ALA A 1 86 ? 14.296 5.944 -13.813 1.00 95.56 86 ALA A O 1
ATOM 660 N N . GLU A 1 87 ? 15.210 6.201 -11.783 1.00 97.12 87 GLU A N 1
ATOM 661 C CA . GLU A 1 87 ? 16.457 5.501 -12.113 1.00 97.12 87 GLU A CA 1
ATOM 662 C C . GLU A 1 87 ? 16.198 4.016 -12.418 1.00 97.12 87 GLU A C 1
ATOM 664 O O . GLU A 1 87 ? 16.685 3.486 -13.418 1.00 97.12 87 GLU A O 1
ATOM 669 N N . LEU A 1 88 ? 15.371 3.353 -11.605 1.00 96.75 88 LEU A N 1
ATOM 670 C CA . LEU A 1 88 ? 14.980 1.958 -11.815 1.00 96.75 88 LEU A CA 1
ATOM 671 C C 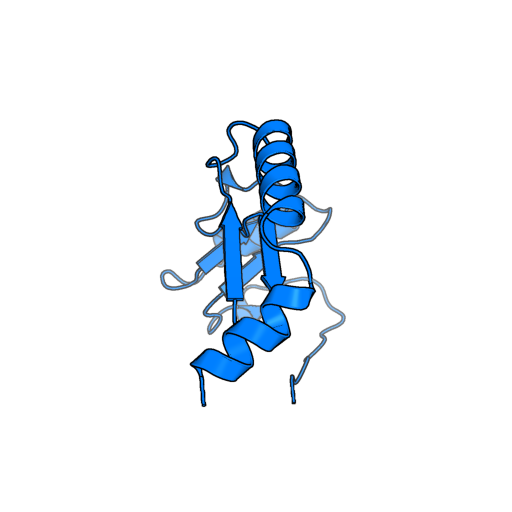. LEU A 1 88 ? 14.145 1.771 -13.087 1.00 96.75 88 LEU A C 1
ATOM 673 O O . LEU A 1 88 ? 14.323 0.777 -13.784 1.00 96.75 88 LEU A O 1
ATOM 677 N N . GLU A 1 89 ? 13.268 2.713 -13.430 1.00 95.69 89 GLU A N 1
ATOM 678 C CA . GLU A 1 89 ? 12.506 2.679 -14.684 1.00 95.69 89 GLU A CA 1
ATOM 679 C C . GLU A 1 89 ? 13.411 2.694 -15.916 1.00 95.69 89 GLU A C 1
ATOM 681 O O . GLU A 1 89 ? 13.144 1.964 -16.874 1.00 95.69 89 GLU A O 1
ATOM 686 N N . ALA A 1 90 ? 14.488 3.483 -15.879 1.00 95.88 90 ALA A N 1
ATOM 687 C CA . ALA A 1 90 ? 15.472 3.542 -16.954 1.00 95.88 90 ALA A CA 1
ATOM 688 C C . ALA A 1 90 ? 16.333 2.269 -17.033 1.00 95.88 90 ALA A C 1
ATOM 690 O O . ALA A 1 90 ? 16.632 1.802 -18.132 1.00 95.88 90 ALA A O 1
ATOM 691 N N . LEU A 1 91 ? 16.714 1.695 -15.887 1.00 96.75 91 LEU A N 1
ATOM 692 C CA . LEU A 1 91 ? 17.512 0.463 -15.815 1.00 96.75 91 LEU A CA 1
ATOM 693 C C . LEU A 1 91 ? 16.714 -0.794 -16.189 1.00 96.75 91 LEU A C 1
ATOM 695 O O . LEU A 1 91 ? 17.262 -1.713 -16.800 1.00 96.75 91 LEU A O 1
ATOM 699 N N . TYR A 1 92 ? 15.424 -0.818 -15.855 1.00 96.00 92 TYR A N 1
ATOM 700 C CA . TYR A 1 92 ? 14.497 -1.916 -16.120 1.00 96.00 92 TYR A CA 1
ATOM 701 C C . TYR A 1 92 ? 13.376 -1.446 -17.059 1.00 96.00 92 TYR A C 1
ATOM 703 O O . TYR A 1 92 ? 12.219 -1.280 -16.640 1.00 96.00 92 TYR A O 1
ATOM 711 N N . PRO A 1 93 ? 13.684 -1.210 -18.349 1.00 94.62 93 PRO A N 1
ATOM 712 C CA . PRO A 1 93 ? 12.690 -0.794 -19.329 1.00 94.62 93 PRO A CA 1
ATOM 713 C C . PRO A 1 93 ? 11.617 -1.877 -19.546 1.00 94.62 93 PRO A C 1
ATOM 715 O O . PRO A 1 93 ? 11.798 -3.029 -19.143 1.00 94.62 93 PRO A O 1
ATOM 718 N N . PRO A 1 94 ? 10.496 -1.548 -20.215 1.00 93.56 94 PRO A N 1
ATOM 719 C CA . PRO A 1 94 ? 9.409 -2.494 -20.487 1.00 93.56 94 PRO A CA 1
ATOM 720 C C . PRO A 1 94 ? 9.833 -3.828 -21.125 1.00 93.56 94 PRO A C 1
ATOM 722 O O . PRO A 1 94 ? 9.198 -4.847 -20.876 1.00 93.56 94 PRO A O 1
ATOM 725 N N . SER A 1 95 ? 10.933 -3.860 -21.889 1.00 93.25 95 SER A N 1
ATOM 726 C CA . SER A 1 95 ? 11.464 -5.084 -22.513 1.00 93.25 95 SER A CA 1
ATOM 727 C C . SER A 1 95 ? 11.877 -6.175 -21.517 1.00 93.25 95 SER A C 1
ATOM 729 O O . SER A 1 95 ? 11.975 -7.340 -21.904 1.00 93.25 95 SER A O 1
ATOM 731 N N . TYR A 1 96 ? 12.073 -5.839 -20.236 1.00 94.81 96 TYR A N 1
ATOM 732 C CA . TYR A 1 96 ? 12.346 -6.829 -19.192 1.00 94.81 96 TYR A CA 1
ATOM 733 C C . TYR A 1 96 ? 11.195 -7.811 -18.975 1.00 94.81 96 TYR A C 1
ATOM 735 O O . TYR A 1 96 ? 11.470 -8.931 -18.558 1.00 94.81 96 TYR A O 1
ATOM 743 N N . SER A 1 97 ? 9.947 -7.455 -19.305 1.00 91.88 97 SER A N 1
ATOM 744 C CA . SER A 1 97 ? 8.835 -8.418 -19.289 1.00 91.88 97 SER A CA 1
ATOM 745 C C . SER A 1 97 ? 9.174 -9.673 -20.087 1.00 91.88 97 SER A C 1
ATOM 747 O O . SER A 1 97 ? 9.190 -10.775 -19.545 1.00 91.88 97 SER A O 1
ATOM 749 N N . SER A 1 98 ? 9.549 -9.498 -21.359 1.00 90.62 98 SER A N 1
ATOM 750 C CA . SER A 1 98 ? 9.852 -10.614 -22.257 1.00 90.62 98 SER A CA 1
ATOM 751 C C . SER A 1 98 ? 11.075 -11.412 -21.806 1.00 90.62 98 SER A C 1
ATOM 753 O O . SER A 1 98 ? 11.118 -12.626 -21.981 1.00 90.62 98 SER A O 1
ATOM 755 N N . TYR A 1 99 ? 12.067 -10.742 -21.213 1.00 92.06 99 TYR A N 1
ATOM 756 C CA . TYR A 1 99 ? 13.244 -11.413 -20.667 1.00 92.06 99 TYR A CA 1
ATOM 757 C C . TYR A 1 99 ? 12.894 -12.305 -19.469 1.00 92.06 99 TYR A C 1
ATOM 759 O O . TYR A 1 99 ? 13.360 -13.438 -19.386 1.00 92.06 99 TYR A O 1
ATOM 767 N N . ILE A 1 100 ? 12.044 -11.827 -18.559 1.00 93.12 100 ILE A N 1
ATOM 768 C CA . ILE A 1 100 ? 11.607 -12.611 -17.399 1.00 93.12 100 ILE A CA 1
ATOM 769 C C . ILE A 1 100 ? 10.706 -13.773 -17.828 1.00 93.12 100 ILE A C 1
ATOM 771 O O . ILE A 1 100 ? 10.843 -14.869 -17.288 1.00 93.12 100 ILE A O 1
ATOM 775 N N . ASP A 1 101 ? 9.831 -13.577 -18.814 1.00 91.00 101 ASP A N 1
ATOM 776 C CA . ASP A 1 101 ? 9.014 -14.665 -19.363 1.00 91.00 101 ASP A CA 1
ATOM 777 C C . ASP A 1 101 ? 9.870 -15.769 -19.999 1.00 91.00 101 ASP A C 1
ATOM 779 O O . ASP A 1 101 ? 9.597 -16.952 -19.787 1.00 91.00 101 ASP A O 1
ATOM 783 N N . PHE A 1 102 ? 10.945 -15.399 -20.706 1.00 91.19 102 PHE A N 1
ATOM 784 C CA . PHE A 1 102 ? 11.927 -16.358 -21.216 1.00 91.19 102 PHE A CA 1
ATOM 785 C C . PHE A 1 102 ? 12.575 -17.177 -20.089 1.00 91.19 102 PHE A C 1
ATOM 787 O O . PHE A 1 102 ? 12.679 -18.390 -20.217 1.00 91.19 102 PHE A O 1
ATOM 794 N N . LEU A 1 103 ? 12.970 -16.546 -18.976 1.00 91.56 103 LEU A N 1
ATOM 795 C CA . LEU A 1 103 ? 13.590 -17.244 -17.837 1.00 91.56 103 LEU A CA 1
ATOM 796 C C . LEU A 1 103 ? 12.629 -18.156 -17.062 1.00 91.56 103 LEU A C 1
ATOM 798 O O . LEU A 1 103 ? 13.076 -19.034 -16.328 1.00 91.56 103 LEU A O 1
ATOM 802 N N . TYR A 1 104 ? 11.324 -17.909 -17.159 1.00 83.44 104 TYR A N 1
ATOM 803 C CA . TYR A 1 104 ? 10.294 -18.683 -16.465 1.00 83.44 104 TYR A CA 1
ATOM 804 C C . TYR A 1 104 ? 9.835 -19.920 -17.260 1.00 83.44 104 TYR A C 1
ATOM 806 O O . TYR A 1 104 ? 9.000 -20.680 -16.766 1.00 83.44 104 TYR A O 1
ATOM 814 N N . THR A 1 105 ? 10.348 -20.099 -18.482 1.00 62.28 105 THR A N 1
ATOM 815 C CA . THR A 1 105 ? 10.083 -21.256 -19.352 1.00 62.28 105 THR A CA 1
ATOM 816 C C . THR A 1 105 ? 11.161 -22.316 -19.170 1.00 62.28 105 THR A C 1
ATOM 818 O O . THR A 1 105 ? 10.786 -23.499 -19.013 1.00 62.28 105 THR A O 1
#

Radius of gyration: 17.96 Å; chains: 1; bounding box: 41×34×39 Å

Sequence (105 aa):
RQVVIWKEKEFEPSDIVDAYLVIAATNEPRVNEAVKQALPEHALFNNVGDASNGNVVFPSALHRDKLTISVSTDGASPKLTKSIMAELEALYPPSYSSYIDFLYT

Foldseek 3Di:
DDDDDDDPDQDDLVVCQPAQEDEADDPDVVSLVNNLVSHDPNHFYAYPVDRVSGDDDDFDWDDQPVDIDGDDPPPPDPPVSVVVVVVVCVVCPNCVNVVVVVVVD